Protein AF-A0A661KSP9-F1 (afdb_monomer)

Structure (mmCIF, N/CA/C/O backbone):
data_AF-A0A661KSP9-F1
#
_entry.id   AF-A0A661KSP9-F1
#
loop_
_atom_site.group_PDB
_atom_site.id
_atom_site.type_symbol
_atom_site.label_atom_id
_atom_site.label_alt_id
_atom_site.label_comp_id
_atom_site.label_asym_id
_atom_site.label_entity_id
_atom_site.label_seq_id
_atom_site.pdbx_PDB_ins_code
_atom_site.Cartn_x
_atom_site.Cartn_y
_atom_site.Cartn_z
_atom_site.occupancy
_atom_site.B_iso_or_equiv
_atom_site.auth_seq_id
_atom_site.auth_comp_id
_atom_site.auth_asym_id
_atom_site.auth_atom_id
_atom_site.pdbx_PDB_model_num
ATOM 1 N N . MET A 1 1 ? 1.442 -11.352 -4.098 1.00 50.00 1 MET A N 1
ATOM 2 C CA . MET A 1 1 ? 1.207 -10.070 -4.792 1.00 50.00 1 MET A CA 1
ATOM 3 C C . MET A 1 1 ? -0.256 -9.964 -5.186 1.00 50.00 1 MET A C 1
ATOM 5 O O . MET A 1 1 ? -0.653 -10.528 -6.208 1.00 50.00 1 MET A O 1
ATOM 9 N N . HIS A 1 2 ? -1.040 -9.301 -4.331 1.00 58.34 2 HIS A N 1
ATOM 10 C CA . HIS A 1 2 ? -2.476 -9.032 -4.488 1.00 58.34 2 HIS A CA 1
ATOM 11 C C . HIS A 1 2 ? -2.762 -7.666 -5.124 1.00 58.34 2 HIS A C 1
ATOM 13 O O . HIS A 1 2 ? -3.923 -7.281 -5.238 1.00 58.34 2 HIS A O 1
ATOM 19 N N . VAL A 1 3 ? -1.725 -6.939 -5.542 1.00 51.91 3 VAL A N 1
ATOM 20 C CA . VAL A 1 3 ? -1.862 -5.665 -6.250 1.00 51.91 3 VAL A CA 1
ATOM 21 C C . VAL A 1 3 ? -2.480 -5.952 -7.622 1.00 51.91 3 VAL A C 1
ATOM 23 O O . VAL A 1 3 ? -1.832 -6.475 -8.525 1.00 51.91 3 VAL A O 1
ATOM 26 N N . PHE A 1 4 ? -3.790 -5.709 -7.695 1.00 56.66 4 PHE A N 1
ATOM 27 C CA . PHE A 1 4 ? -4.640 -5.616 -8.884 1.00 56.66 4 PHE 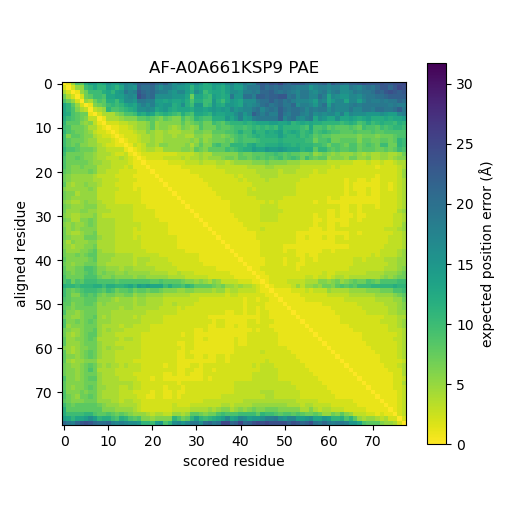A CA 1
ATOM 28 C C . PHE A 1 4 ? -4.511 -6.736 -9.927 1.00 56.66 4 PHE A C 1
ATOM 30 O O . PHE A 1 4 ? -4.297 -6.472 -11.106 1.00 56.66 4 PHE A O 1
ATOM 37 N N . ARG A 1 5 ? -4.707 -8.002 -9.532 1.00 56.19 5 ARG A N 1
ATOM 38 C CA . ARG A 1 5 ? -4.828 -9.084 -10.532 1.00 56.19 5 ARG A CA 1
ATOM 39 C C . ARG A 1 5 ? -6.185 -9.094 -11.241 1.00 56.19 5 ARG A C 1
ATOM 41 O O . ARG A 1 5 ? -6.221 -9.335 -12.439 1.00 56.19 5 ARG A O 1
ATOM 48 N N . THR A 1 6 ? -7.280 -8.841 -10.518 1.00 56.81 6 THR A N 1
ATOM 49 C CA . THR A 1 6 ? -8.666 -8.891 -11.031 1.00 56.81 6 THR A CA 1
ATOM 50 C C . THR A 1 6 ? -9.623 -8.158 -10.086 1.00 56.81 6 THR A C 1
ATOM 52 O O . THR A 1 6 ? -9.454 -8.270 -8.871 1.00 56.81 6 THR A O 1
ATOM 55 N N . SER A 1 7 ? -10.661 -7.500 -10.615 1.00 58.50 7 SER A N 1
ATOM 56 C CA . SER A 1 7 ? -11.726 -6.841 -9.831 1.00 58.50 7 SER A CA 1
ATOM 57 C C . SER A 1 7 ? -12.421 -7.785 -8.839 1.00 58.50 7 SER A C 1
ATOM 59 O O . SER A 1 7 ? -12.613 -7.417 -7.686 1.00 58.50 7 SER A O 1
ATOM 61 N N . GLN A 1 8 ? -12.671 -9.036 -9.239 1.00 58.03 8 GLN A N 1
ATOM 62 C CA . GLN A 1 8 ? -13.340 -10.057 -8.419 1.00 58.03 8 GLN A CA 1
ATOM 63 C C . GLN A 1 8 ? -12.682 -10.272 -7.038 1.00 58.03 8 GLN A C 1
ATOM 65 O O . GLN A 1 8 ? -13.362 -10.382 -6.027 1.00 58.03 8 GLN A O 1
ATOM 70 N N . GLY A 1 9 ? -11.345 -10.286 -6.975 1.00 69.69 9 GLY A N 1
ATOM 71 C CA . GLY A 1 9 ? -10.614 -10.502 -5.719 1.00 69.69 9 GLY A CA 1
ATOM 72 C C . GLY A 1 9 ? -10.598 -9.282 -4.792 1.00 69.69 9 GLY A C 1
ATOM 73 O O . GLY A 1 9 ? -10.270 -9.409 -3.611 1.00 69.69 9 GLY A O 1
ATOM 74 N N . VAL A 1 10 ? -10.931 -8.101 -5.320 1.00 71.81 10 VAL A N 1
ATOM 75 C CA . VAL A 1 10 ? -11.079 -6.875 -4.531 1.00 71.81 10 VAL A CA 1
ATOM 76 C C . VAL A 1 10 ? -12.429 -6.890 -3.821 1.00 71.81 10 VAL A C 1
ATOM 78 O O . VAL A 1 10 ? -12.469 -6.644 -2.617 1.00 71.81 10 VAL A O 1
ATOM 81 N N . ASP A 1 11 ? -13.499 -7.260 -4.526 1.00 77.81 11 ASP A N 1
ATOM 82 C CA . ASP A 1 11 ? -14.856 -7.322 -3.971 1.00 77.81 11 ASP A CA 1
ATOM 83 C C . ASP A 1 11 ? -14.947 -8.298 -2.786 1.00 77.81 11 ASP A C 1
ATOM 85 O O . ASP A 1 11 ? -15.479 -7.947 -1.730 1.00 77.81 11 ASP A O 1
ATOM 89 N N . ASP A 1 12 ? -14.329 -9.478 -2.900 1.00 79.31 12 ASP A N 1
ATOM 90 C CA . ASP A 1 12 ? -14.293 -10.474 -1.818 1.00 79.31 12 ASP A CA 1
ATOM 91 C C . ASP A 1 12 ? -13.566 -9.955 -0.566 1.00 79.31 12 ASP A C 1
ATOM 93 O O . ASP A 1 12 ? -13.993 -10.177 0.572 1.00 79.31 12 ASP A O 1
ATOM 97 N N . ARG A 1 13 ? -12.460 -9.224 -0.757 1.00 77.19 13 ARG A N 1
ATOM 98 C CA . ARG A 1 13 ? -11.685 -8.638 0.345 1.00 77.19 13 ARG A CA 1
ATOM 99 C C . ARG A 1 13 ? -12.409 -7.471 0.996 1.00 77.19 13 ARG A C 1
ATOM 101 O O . ARG A 1 13 ? -12.351 -7.342 2.216 1.00 77.19 13 ARG A O 1
ATOM 108 N N . LEU A 1 14 ? -13.104 -6.652 0.210 1.00 80.56 14 LEU A N 1
ATOM 109 C CA . LEU A 1 14 ? -13.936 -5.568 0.725 1.00 80.56 14 LEU A CA 1
ATOM 110 C C . LEU A 1 14 ? -15.135 -6.110 1.508 1.00 80.56 14 LEU A C 1
ATOM 112 O O . LEU A 1 14 ? -15.441 -5.583 2.574 1.00 80.56 14 LEU A O 1
ATOM 116 N N . GLY A 1 15 ? -15.746 -7.210 1.058 1.00 82.00 15 GLY A N 1
ATOM 117 C CA . GLY A 1 15 ? -16.815 -7.895 1.793 1.00 82.00 15 GLY A CA 1
ATOM 118 C C . GLY A 1 15 ? -16.385 -8.424 3.170 1.00 82.00 15 GLY A C 1
ATOM 119 O O . GLY A 1 15 ? -17.217 -8.580 4.067 1.00 82.00 15 GLY A O 1
ATOM 120 N N . ALA A 1 16 ? -15.086 -8.663 3.372 1.00 81.50 16 ALA A N 1
ATOM 121 C CA . ALA A 1 16 ? -14.524 -9.085 4.653 1.00 81.50 16 ALA A CA 1
ATOM 122 C C . ALA A 1 16 ? -14.228 -7.921 5.622 1.00 81.50 16 ALA A C 1
ATOM 124 O O . ALA A 1 16 ? -14.034 -8.162 6.815 1.00 81.50 16 ALA A O 1
ATOM 125 N N . VAL A 1 17 ? -14.210 -6.669 5.151 1.00 90.31 17 VA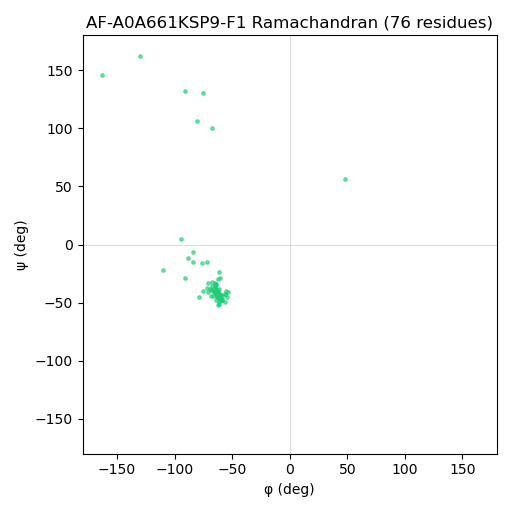L A N 1
ATOM 126 C CA . VAL A 1 17 ? -13.934 -5.494 5.989 1.00 90.31 17 VAL A CA 1
ATOM 127 C C . VAL A 1 17 ? -15.196 -5.097 6.750 1.00 90.31 17 VAL A C 1
ATOM 129 O O . VAL A 1 17 ? -16.128 -4.531 6.187 1.00 90.31 17 VAL A O 1
ATOM 132 N N . LYS A 1 18 ? -15.223 -5.376 8.057 1.00 92.38 18 LYS A N 1
ATOM 133 C CA . LYS A 1 18 ? -16.370 -5.056 8.929 1.00 92.38 18 LYS A CA 1
ATOM 134 C C . LYS A 1 18 ? -16.074 -3.937 9.915 1.00 92.38 18 LYS A C 1
ATOM 136 O O . LYS A 1 18 ? -16.993 -3.296 10.419 1.00 92.38 18 LYS A O 1
ATOM 141 N N . THR A 1 19 ? -14.799 -3.704 10.203 1.00 94.56 19 THR A N 1
ATOM 142 C CA . THR A 1 19 ? -14.353 -2.719 11.186 1.00 94.56 19 THR A CA 1
ATOM 143 C C . THR A 1 19 ? -13.273 -1.807 10.615 1.00 94.56 19 THR A C 1
ATOM 145 O O . THR A 1 19 ? -12.601 -2.129 9.633 1.00 94.56 19 THR A O 1
ATOM 148 N N . ALA A 1 20 ? -13.053 -0.669 11.278 1.00 93.50 20 ALA A N 1
ATOM 149 C CA . ALA A 1 20 ? -11.916 0.197 10.974 1.00 93.50 20 ALA A CA 1
ATOM 150 C C . ALA A 1 20 ? -10.567 -0.524 11.175 1.00 93.50 20 ALA A C 1
ATOM 152 O O . ALA A 1 20 ? -9.598 -0.205 10.489 1.00 93.50 20 ALA A O 1
ATOM 153 N N . GLU A 1 21 ? -10.497 -1.511 12.078 1.00 94.69 21 GLU A N 1
ATOM 154 C CA . GLU A 1 21 ? -9.299 -2.336 12.260 1.00 94.69 21 GLU A CA 1
ATOM 155 C C . GLU A 1 21 ? -9.037 -3.207 11.027 1.00 94.69 21 GLU A C 1
ATOM 157 O O . GLU A 1 21 ? -7.903 -3.271 10.553 1.00 94.69 21 GLU A O 1
ATOM 162 N N . ASP A 1 22 ? -10.079 -3.838 10.484 1.00 92.56 22 ASP A N 1
ATOM 163 C CA . ASP A 1 22 ? -9.970 -4.676 9.287 1.00 92.56 22 ASP A CA 1
ATOM 164 C C . ASP A 1 22 ? -9.564 -3.847 8.068 1.00 92.56 22 ASP A C 1
ATOM 166 O O . ASP A 1 22 ? -8.689 -4.260 7.309 1.00 92.56 22 ASP A O 1
ATOM 170 N N . ALA A 1 23 ? -10.127 -2.643 7.927 1.00 92.88 23 ALA A N 1
ATOM 171 C CA . ALA A 1 23 ? -9.757 -1.709 6.866 1.00 92.88 23 ALA A CA 1
ATOM 172 C C . ALA A 1 23 ? -8.276 -1.306 6.958 1.00 92.88 23 ALA A C 1
ATOM 174 O O . ALA A 1 23 ? -7.562 -1.319 5.957 1.00 92.88 23 ALA A O 1
ATOM 175 N N . LEU A 1 24 ? -7.790 -0.996 8.166 1.00 95.00 24 LEU A N 1
ATOM 176 C CA . LEU A 1 24 ? -6.384 -0.647 8.388 1.00 95.00 24 LEU A CA 1
ATOM 177 C C . LEU A 1 24 ? -5.447 -1.830 8.128 1.00 95.00 24 LEU A C 1
ATOM 179 O O . LEU A 1 24 ? -4.386 -1.639 7.542 1.00 95.00 24 LEU A O 1
ATOM 183 N N . LYS A 1 25 ? -5.826 -3.050 8.526 1.00 93.06 25 LYS A N 1
ATOM 184 C CA . LYS A 1 25 ? -5.052 -4.261 8.209 1.00 93.06 25 LYS A CA 1
ATOM 185 C C . LYS A 1 25 ? -4.988 -4.500 6.705 1.00 93.06 25 LYS A C 1
ATOM 187 O O . LYS A 1 25 ? -3.908 -4.772 6.193 1.00 93.06 25 LYS A O 1
ATOM 192 N N . LEU A 1 26 ? -6.117 -4.366 6.007 1.00 92.19 26 LEU A N 1
ATOM 193 C CA . LEU A 1 26 ? -6.170 -4.513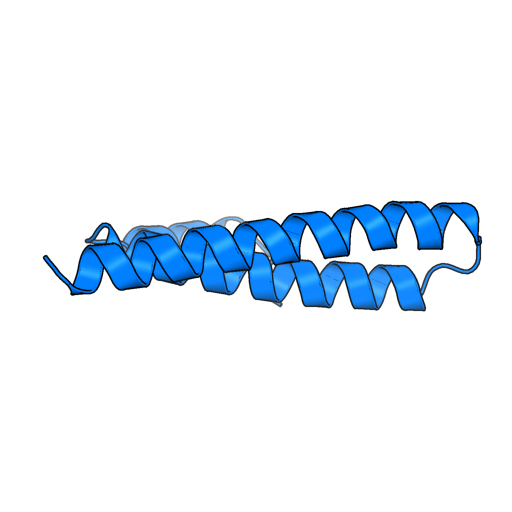 4.555 1.00 92.19 26 LEU A CA 1
ATOM 194 C C . LEU A 1 26 ? -5.276 -3.479 3.859 1.00 92.19 26 LEU A C 1
ATOM 196 O O . LEU A 1 26 ? -4.503 -3.854 2.983 1.00 92.19 26 LEU A O 1
ATOM 200 N N . ALA A 1 27 ? -5.331 -2.215 4.287 1.00 92.69 27 ALA A N 1
ATOM 201 C CA . ALA A 1 27 ? -4.473 -1.157 3.760 1.00 92.69 27 ALA A CA 1
ATOM 202 C C . ALA A 1 27 ? -2.982 -1.447 4.009 1.00 92.69 27 ALA A C 1
ATOM 204 O O . ALA A 1 27 ? -2.174 -1.317 3.101 1.00 92.69 27 ALA A O 1
ATOM 205 N N . ILE A 1 28 ? -2.606 -1.915 5.204 1.00 94.38 28 ILE A N 1
ATOM 206 C CA . ILE A 1 28 ? -1.212 -2.287 5.506 1.00 94.38 28 ILE A CA 1
ATOM 207 C C . ILE A 1 28 ? -0.726 -3.420 4.599 1.00 94.38 28 ILE A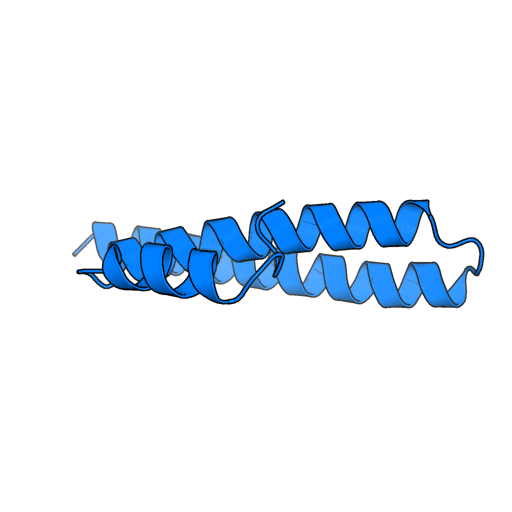 C 1
ATOM 209 O O . ILE A 1 28 ? 0.389 -3.362 4.090 1.00 94.38 28 ILE A O 1
ATOM 213 N N . GLU A 1 29 ? -1.533 -4.461 4.404 1.00 91.62 29 GLU A N 1
ATOM 214 C CA . GLU A 1 29 ? -1.165 -5.562 3.509 1.00 91.62 29 GLU A CA 1
ATOM 215 C C . GLU A 1 29 ? -1.051 -5.094 2.055 1.00 91.62 29 GLU A C 1
ATOM 217 O O . GLU A 1 29 ? -0.174 -5.559 1.328 1.00 91.62 29 GLU A O 1
ATOM 222 N N . PHE A 1 30 ? -1.891 -4.141 1.650 1.00 90.88 30 PHE A N 1
ATOM 223 C CA . PHE A 1 30 ? -1.809 -3.518 0.338 1.00 90.88 30 PHE A CA 1
ATOM 224 C C . PHE A 1 30 ? -0.484 -2.770 0.148 1.00 90.88 30 PHE A C 1
ATOM 226 O O . PHE A 1 30 ? 0.246 -3.087 -0.788 1.00 90.88 30 PHE A O 1
ATOM 233 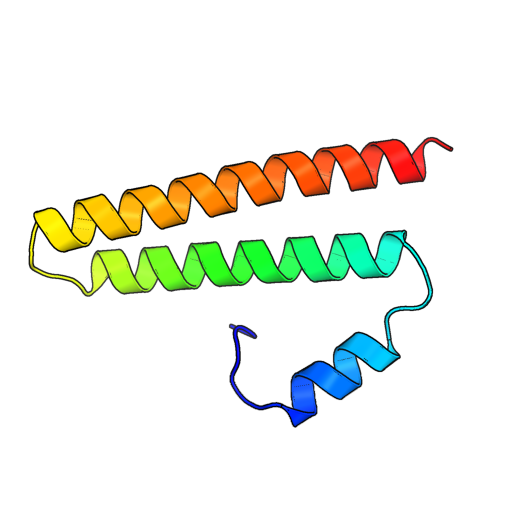N N . GLU A 1 31 ? -0.104 -1.881 1.072 1.00 94.50 31 GLU A N 1
ATOM 234 C CA . GLU A 1 31 ? 1.154 -1.134 0.930 1.00 94.50 31 GLU A CA 1
ATOM 235 C C . GLU A 1 31 ? 2.392 -2.038 1.000 1.00 94.50 31 GLU A C 1
ATOM 237 O O . GLU A 1 31 ? 3.380 -1.795 0.308 1.00 94.50 31 GLU A O 1
ATOM 242 N N . LYS A 1 32 ? 2.356 -3.128 1.782 1.00 93.44 32 LYS A N 1
ATOM 243 C CA . LYS A 1 32 ? 3.440 -4.127 1.773 1.00 93.44 32 LYS A CA 1
ATOM 244 C C . LYS A 1 32 ? 3.603 -4.763 0.397 1.00 93.44 32 LYS A C 1
ATOM 246 O O . LYS A 1 32 ? 4.730 -4.885 -0.082 1.00 93.44 32 LYS A O 1
ATOM 251 N N . ASP A 1 33 ? 2.499 -5.174 -0.226 1.00 92.31 33 ASP A N 1
ATOM 252 C CA . ASP A 1 33 ? 2.545 -5.750 -1.567 1.00 92.31 33 ASP A CA 1
ATOM 253 C C . ASP A 1 33 ? 3.029 -4.707 -2.598 1.00 92.31 33 ASP A C 1
ATOM 255 O O . ASP A 1 33 ? 3.827 -5.060 -3.468 1.00 92.31 33 ASP A O 1
ATOM 259 N N . SER A 1 34 ? 2.620 -3.436 -2.477 1.00 92.44 34 SER A N 1
ATOM 260 C CA . SER A 1 34 ? 3.086 -2.328 -3.331 1.00 92.44 34 SER A CA 1
ATOM 261 C C . SER A 1 34 ? 4.593 -2.089 -3.207 1.00 92.44 34 SER A C 1
ATOM 263 O O . SER A 1 34 ? 5.280 -1.966 -4.220 1.00 92.44 34 SER A O 1
ATOM 265 N N . VAL A 1 35 ? 5.145 -2.110 -1.988 1.00 95.06 35 VAL A N 1
ATOM 266 C CA . VAL A 1 35 ? 6.598 -2.003 -1.763 1.00 95.06 35 VAL A CA 1
ATOM 267 C C . VAL A 1 35 ? 7.347 -3.125 -2.481 1.00 95.06 35 VAL A C 1
ATOM 269 O O . VAL A 1 35 ? 8.321 -2.860 -3.182 1.00 95.06 35 VAL A O 1
ATOM 272 N N . ILE A 1 36 ? 6.897 -4.377 -2.342 1.00 94.06 36 ILE A N 1
ATOM 273 C CA . ILE A 1 36 ? 7.534 -5.530 -3.002 1.00 94.06 36 ILE A CA 1
ATOM 274 C C . ILE A 1 36 ? 7.449 -5.393 -4.526 1.00 94.06 36 ILE A C 1
ATOM 276 O O . ILE A 1 36 ? 8.421 -5.676 -5.231 1.00 94.06 36 ILE A O 1
ATOM 280 N N . PHE A 1 37 ? 6.303 -4.939 -5.035 1.00 93.31 37 PHE A N 1
ATOM 281 C CA . PHE A 1 37 ? 6.096 -4.701 -6.458 1.00 93.31 37 PHE A CA 1
ATOM 282 C C . PHE A 1 37 ? 7.061 -3.641 -7.001 1.00 93.31 37 PHE A C 1
ATOM 284 O O . PHE A 1 37 ? 7.766 -3.903 -7.975 1.00 93.31 37 PHE A O 1
ATOM 291 N N . PHE A 1 38 ? 7.155 -2.478 -6.352 1.00 95.19 38 PHE A N 1
ATOM 292 C CA . PHE A 1 38 ? 8.042 -1.407 -6.800 1.00 95.19 38 PHE A CA 1
ATOM 293 C C . PHE A 1 38 ? 9.520 -1.759 -6.653 1.00 95.19 38 PHE A C 1
ATOM 295 O O . PHE A 1 38 ? 10.292 -1.428 -7.544 1.00 95.19 38 PHE A O 1
ATOM 302 N N . LEU A 1 39 ? 9.919 -2.492 -5.610 1.00 95.38 39 LEU A N 1
ATOM 303 C CA . LEU A 1 39 ? 11.282 -3.024 -5.511 1.00 95.38 39 LEU A CA 1
ATOM 304 C C . LEU A 1 39 ? 11.599 -3.967 -6.679 1.00 95.38 39 LEU A C 1
ATOM 306 O O . LEU A 1 39 ? 12.614 -3.799 -7.346 1.00 95.38 39 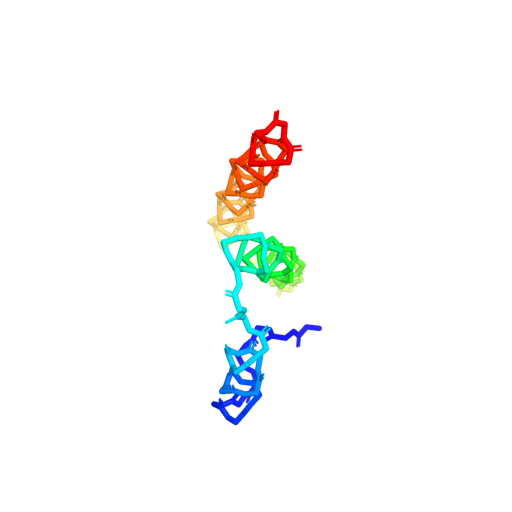LEU A O 1
ATOM 310 N N . SER A 1 40 ? 10.685 -4.886 -6.999 1.00 94.62 40 SER A N 1
ATOM 311 C CA . SER A 1 40 ? 10.850 -5.797 -8.142 1.00 94.62 40 SER A CA 1
ATOM 312 C C . SER A 1 40 ? 10.941 -5.033 -9.471 1.00 94.62 40 SER A C 1
ATOM 314 O O . SER A 1 40 ? 11.718 -5.391 -10.352 1.00 94.62 40 SER A O 1
ATOM 316 N N . MET A 1 41 ? 10.157 -3.961 -9.617 1.00 94.44 41 MET A N 1
ATOM 317 C CA . MET A 1 41 ? 10.180 -3.092 -10.794 1.00 94.44 41 MET A CA 1
ATOM 318 C C . MET A 1 41 ? 11.479 -2.279 -10.883 1.00 94.44 41 MET A C 1
ATOM 320 O O . MET A 1 41 ? 12.018 -2.106 -11.974 1.00 94.44 41 MET A O 1
ATOM 324 N N . GLN A 1 42 ? 12.000 -1.808 -9.748 1.00 95.12 42 GLN A N 1
ATOM 325 C CA . GLN A 1 42 ? 13.278 -1.102 -9.661 1.00 95.12 42 GLN A CA 1
ATOM 326 C C . GLN A 1 42 ? 14.441 -2.011 -10.070 1.00 95.12 42 GLN A C 1
ATOM 328 O O . GLN A 1 42 ? 15.294 -1.586 -10.849 1.00 95.12 42 GLN A O 1
ATOM 333 N N . ASP A 1 43 ? 14.442 -3.258 -9.591 1.00 95.56 43 ASP A N 1
ATOM 334 C CA . ASP A 1 43 ? 15.452 -4.268 -9.923 1.00 95.56 43 ASP A CA 1
ATOM 335 C C . ASP A 1 43 ? 15.426 -4.645 -11.412 1.00 95.56 43 ASP A C 1
ATOM 337 O O . ASP A 1 43 ? 16.475 -4.892 -12.004 1.00 95.56 43 ASP A O 1
ATOM 341 N N . ALA A 1 44 ? 14.240 -4.648 -12.031 1.00 95.75 44 ALA A N 1
ATOM 342 C CA . ALA A 1 44 ? 14.046 -4.947 -13.451 1.00 95.75 44 ALA A CA 1
ATOM 343 C C . ALA A 1 44 ? 14.252 -3.743 -14.394 1.00 95.75 44 ALA A C 1
ATOM 345 O O . ALA A 1 44 ? 14.180 -3.900 -15.612 1.00 95.75 44 ALA A O 1
ATOM 346 N N . THR A 1 45 ? 14.458 -2.537 -13.861 1.00 95.62 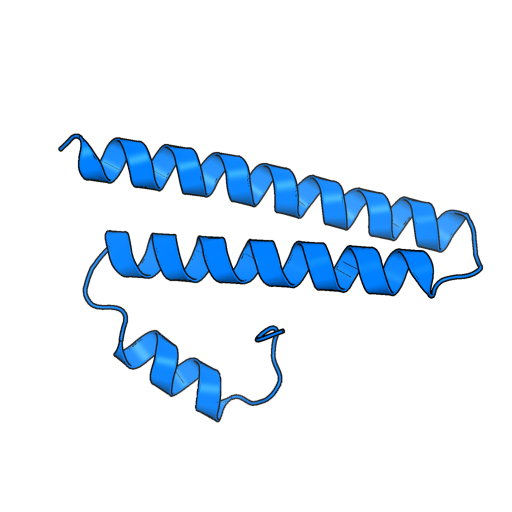45 THR A N 1
ATOM 347 C CA . THR A 1 45 ? 14.674 -1.326 -14.664 1.00 95.62 45 THR A CA 1
ATOM 348 C C . THR A 1 45 ? 16.164 -1.142 -14.912 1.00 95.62 45 THR A C 1
ATOM 350 O O . THR A 1 45 ? 16.931 -1.178 -13.964 1.00 95.62 45 THR A O 1
ATOM 353 N N . ASP A 1 46 ? 16.600 -0.877 -16.144 1.00 94.38 46 ASP A N 1
ATOM 354 C CA . ASP A 1 46 ? 18.027 -0.646 -16.433 1.00 94.38 46 ASP A CA 1
ATOM 355 C C . ASP A 1 46 ? 18.436 0.834 -16.340 1.00 94.38 46 ASP A C 1
ATOM 357 O O . ASP A 1 46 ? 19.574 1.155 -15.995 1.00 94.38 46 ASP A O 1
ATOM 361 N N . ASP A 1 47 ? 17.506 1.752 -16.614 1.00 95.06 47 ASP A N 1
ATOM 362 C CA . ASP A 1 47 ? 17.764 3.193 -16.609 1.00 95.06 47 ASP A CA 1
ATOM 363 C C . ASP A 1 47 ? 17.883 3.765 -15.185 1.00 95.06 47 ASP A C 1
ATOM 365 O O . ASP A 1 47 ? 17.007 3.582 -14.337 1.00 95.06 47 ASP A O 1
ATOM 369 N N . ASN A 1 48 ? 18.952 4.527 -14.933 1.00 94.44 48 ASN A N 1
ATOM 370 C CA . ASN A 1 48 ? 19.233 5.093 -13.611 1.00 94.44 48 ASN A CA 1
ATOM 371 C C . ASN A 1 48 ? 18.169 6.101 -13.148 1.00 94.44 48 ASN A C 1
ATOM 373 O O . ASN A 1 48 ? 17.861 6.142 -11.957 1.00 94.44 48 ASN A O 1
ATOM 377 N N . LYS A 1 49 ? 17.585 6.895 -14.059 1.00 96.00 49 LYS A N 1
ATOM 378 C CA . LYS A 1 49 ? 16.524 7.848 -13.689 1.00 96.00 49 LYS A CA 1
ATOM 379 C C . LYS A 1 49 ? 15.235 7.106 -13.345 1.00 96.00 49 LYS A C 1
ATOM 381 O O . LYS A 1 49 ? 14.583 7.444 -12.362 1.00 96.00 49 LYS A O 1
ATOM 386 N N . GLY A 1 50 ? 14.903 6.066 -14.108 1.00 96.44 50 GLY A N 1
ATOM 387 C CA . GLY A 1 50 ? 13.806 5.150 -13.809 1.00 96.44 50 GLY A CA 1
ATOM 388 C C . GLY A 1 50 ? 13.965 4.514 -12.430 1.00 96.44 50 GLY A C 1
ATOM 389 O O . GLY A 1 50 ? 13.051 4.600 -11.612 1.00 96.44 50 GLY A O 1
ATOM 390 N N . LYS A 1 51 ? 15.150 3.971 -12.116 1.00 97.31 51 LYS A N 1
ATOM 391 C CA . LYS A 1 51 ? 15.446 3.429 -10.779 1.00 97.31 51 LYS A CA 1
ATOM 392 C C . LYS A 1 51 ? 15.246 4.455 -9.671 1.00 97.31 51 LYS A C 1
ATOM 394 O O . LYS A 1 51 ? 14.696 4.109 -8.627 1.00 97.31 51 LYS A O 1
ATOM 399 N N . GLU A 1 52 ? 15.690 5.694 -9.868 1.00 97.50 52 GLU A N 1
ATOM 400 C CA . GLU A 1 52 ? 15.536 6.756 -8.871 1.00 97.50 52 GLU A CA 1
ATOM 401 C C . GLU A 1 52 ? 14.061 7.089 -8.621 1.00 97.50 52 GLU A C 1
ATOM 403 O O . GLU A 1 52 ? 13.632 7.107 -7.467 1.00 97.50 52 GLU A O 1
ATOM 408 N N . LEU A 1 53 ? 13.275 7.279 -9.686 1.00 97.50 53 LEU A N 1
ATOM 409 C CA . LEU A 1 53 ? 11.839 7.559 -9.591 1.00 97.50 53 LEU A CA 1
ATOM 410 C C . LEU A 1 53 ? 11.087 6.422 -8.894 1.00 97.50 53 LEU A C 1
ATOM 412 O O . LEU A 1 53 ? 10.296 6.666 -7.987 1.00 97.50 53 LEU A O 1
ATOM 416 N N . ILE A 1 54 ? 11.380 5.168 -9.246 1.00 97.44 54 ILE A N 1
ATOM 417 C CA . ILE A 1 54 ? 10.770 4.011 -8.578 1.00 97.44 54 ILE A CA 1
ATOM 418 C C . ILE A 1 54 ? 11.197 3.951 -7.106 1.00 97.44 54 ILE A C 1
ATOM 420 O O . ILE A 1 54 ? 10.387 3.656 -6.232 1.00 97.44 54 ILE A O 1
ATOM 424 N N . GLY A 1 55 ? 12.448 4.301 -6.803 1.00 97.56 55 GLY A N 1
ATOM 425 C CA . GLY A 1 55 ? 12.933 4.408 -5.429 1.00 97.56 55 GLY A CA 1
ATOM 426 C C . GLY A 1 55 ? 12.199 5.470 -4.605 1.00 97.56 55 GLY A C 1
ATOM 427 O O . GLY A 1 55 ? 12.059 5.303 -3.393 1.00 97.56 55 GLY A O 1
ATOM 428 N N . GLN A 1 56 ? 11.706 6.541 -5.233 1.00 98.06 56 GLN A N 1
ATOM 429 C CA . GLN A 1 56 ? 10.841 7.522 -4.570 1.00 98.06 56 GLN A CA 1
ATOM 430 C C . GLN A 1 56 ? 9.477 6.905 -4.232 1.00 98.06 56 GLN A C 1
ATOM 432 O O . GLN A 1 56 ? 9.055 7.016 -3.083 1.00 98.06 56 GLN A O 1
ATOM 437 N N . LEU A 1 57 ? 8.863 6.156 -5.157 1.00 97.25 57 LEU A N 1
ATOM 438 C CA . LEU A 1 57 ? 7.608 5.430 -4.901 1.00 97.25 57 LEU A CA 1
ATOM 439 C C . LEU A 1 57 ? 7.751 4.432 -3.742 1.00 97.25 57 LEU A C 1
ATOM 441 O O . LEU A 1 57 ? 6.934 4.417 -2.827 1.00 97.25 57 LEU A O 1
ATOM 445 N N . VAL A 1 58 ? 8.840 3.654 -3.709 1.00 97.12 58 VAL A N 1
ATOM 446 C CA . VAL A 1 58 ? 9.123 2.733 -2.591 1.00 97.12 58 VAL A CA 1
ATOM 447 C C . VAL A 1 58 ? 9.161 3.477 -1.252 1.00 97.12 58 VAL A C 1
ATOM 449 O O . VAL A 1 58 ? 8.619 2.988 -0.259 1.00 97.12 58 VAL A O 1
ATOM 452 N N . LYS A 1 59 ? 9.796 4.655 -1.202 1.00 98.06 59 LYS A N 1
ATOM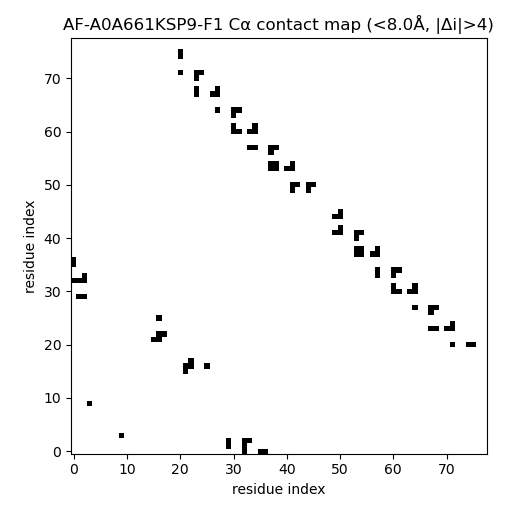 453 C CA . LYS A 1 59 ? 9.862 5.468 0.023 1.00 98.06 59 LYS A CA 1
ATOM 454 C C . LYS A 1 59 ? 8.487 5.990 0.432 1.00 98.06 59 LYS A C 1
ATOM 456 O O . LYS A 1 59 ? 8.183 5.970 1.622 1.00 98.06 59 LYS A O 1
ATOM 461 N N . GLU A 1 60 ? 7.665 6.429 -0.517 1.00 98.06 60 GLU A N 1
ATOM 462 C CA . GLU A 1 60 ? 6.300 6.886 -0.237 1.00 98.06 60 GLU A CA 1
ATOM 463 C C . GLU A 1 60 ? 5.460 5.777 0.407 1.00 98.06 60 GLU A C 1
ATOM 465 O O . GLU A 1 60 ? 4.900 5.988 1.487 1.00 98.06 60 GLU A O 1
ATOM 470 N N . GLU A 1 61 ? 5.482 4.562 -0.148 1.00 97.12 61 GLU A N 1
ATOM 471 C CA . GLU A 1 61 ? 4.719 3.444 0.425 1.00 97.12 61 GLU A CA 1
ATOM 472 C C . GLU A 1 61 ? 5.246 2.995 1.795 1.00 97.12 61 GLU A C 1
ATOM 474 O O . GLU A 1 61 ? 4.479 2.613 2.684 1.00 97.12 61 GLU A O 1
ATOM 479 N N . GLN A 1 62 ? 6.556 3.106 2.038 1.00 97.50 62 GLN A N 1
ATOM 480 C CA . GLN A 1 62 ? 7.122 2.884 3.372 1.00 97.50 62 GLN A CA 1
ATOM 481 C C . GLN A 1 62 ? 6.618 3.912 4.399 1.00 97.50 62 GLN A C 1
ATOM 483 O O . GLN A 1 62 ? 6.358 3.551 5.552 1.00 97.50 62 GLN A O 1
ATOM 488 N N . GLU A 1 63 ? 6.452 5.180 4.011 1.00 98.25 63 GLU A N 1
ATOM 489 C CA . GLU A 1 63 ? 5.848 6.195 4.882 1.00 98.25 63 GLU A CA 1
ATOM 490 C C . GLU A 1 63 ? 4.354 5.931 5.115 1.00 98.25 63 GLU A C 1
ATOM 492 O O . GLU A 1 63 ? 3.873 6.080 6.245 1.00 98.25 63 GLU A O 1
ATOM 497 N N . HIS A 1 64 ? 3.616 5.491 4.091 1.00 97.75 64 HIS A N 1
ATOM 498 C CA . HIS A 1 64 ? 2.223 5.062 4.239 1.00 97.75 64 HIS A CA 1
ATOM 499 C C . HIS A 1 64 ? 2.101 3.902 5.234 1.00 97.75 64 HIS A C 1
ATOM 501 O O . HIS A 1 64 ? 1.332 3.999 6.197 1.00 97.75 64 HIS A O 1
ATOM 507 N N . LEU A 1 65 ? 2.944 2.871 5.111 1.00 97.00 65 LEU A N 1
ATOM 508 C CA . LEU A 1 65 ? 3.004 1.750 6.054 1.00 97.00 65 LEU A CA 1
ATOM 509 C C . LEU A 1 65 ? 3.220 2.198 7.497 1.00 97.00 65 LEU A C 1
ATOM 511 O O . LEU A 1 65 ? 2.536 1.715 8.406 1.00 97.00 65 LEU A O 1
ATOM 515 N N . ARG A 1 66 ? 4.151 3.130 7.729 1.00 97.69 66 ARG A N 1
ATOM 516 C CA . ARG A 1 66 ? 4.405 3.671 9.073 1.00 97.69 66 ARG A CA 1
ATOM 517 C C . ARG A 1 66 ? 3.166 4.366 9.626 1.00 97.69 66 ARG A C 1
ATOM 519 O O . ARG A 1 66 ? 2.751 4.058 10.745 1.00 97.69 66 ARG A O 1
ATOM 526 N N . LYS A 1 67 ? 2.543 5.253 8.844 1.00 98.00 67 LYS A N 1
ATOM 527 C CA . LYS A 1 67 ? 1.333 5.991 9.249 1.00 98.00 67 LYS A CA 1
ATOM 528 C C . LYS A 1 67 ? 0.178 5.044 9.578 1.00 98.00 67 LYS A C 1
ATOM 530 O O . LYS A 1 67 ? -0.437 5.175 10.639 1.00 98.00 67 LYS A O 1
ATOM 535 N N . LEU A 1 68 ? -0.083 4.063 8.715 1.00 97.75 68 LEU A N 1
ATOM 536 C CA . LEU A 1 68 ? -1.143 3.073 8.911 1.00 97.75 68 LEU A CA 1
ATOM 537 C C . LEU A 1 68 ? -0.883 2.194 10.141 1.00 97.75 68 LEU A C 1
ATOM 539 O O . LEU A 1 68 ? -1.792 1.963 10.936 1.00 97.75 68 LEU A O 1
ATOM 543 N N . THR A 1 69 ? 0.364 1.766 10.354 1.00 95.38 69 THR A N 1
ATOM 544 C CA . THR A 1 69 ? 0.750 0.957 11.522 1.00 95.38 69 THR A CA 1
ATOM 545 C C . THR A 1 69 ? 0.562 1.725 12.831 1.00 95.38 69 THR A C 1
ATOM 547 O O . THR A 1 69 ? 0.034 1.176 13.801 1.00 95.38 69 THR A O 1
ATOM 550 N N . VAL A 1 70 ? 0.940 3.009 12.868 1.00 97.44 70 VAL A N 1
ATOM 551 C CA . VAL A 1 70 ? 0.684 3.880 14.028 1.00 97.44 70 VAL A CA 1
ATOM 552 C C . VAL A 1 70 ? -0.818 4.013 14.267 1.00 97.44 70 VAL A C 1
ATOM 554 O O . VAL A 1 70 ? -1.274 3.791 15.388 1.00 97.44 70 VAL A O 1
ATOM 557 N N . LYS A 1 71 ? -1.602 4.273 13.215 1.00 96.94 71 LYS A N 1
ATOM 558 C CA . LYS A 1 71 ? -3.059 4.411 13.320 1.00 96.94 71 LYS A CA 1
ATOM 559 C C . LYS A 1 71 ? -3.733 3.143 13.846 1.00 96.94 71 LYS A C 1
ATOM 561 O O . LYS A 1 71 ? -4.609 3.236 14.702 1.00 96.94 71 LYS A O 1
ATOM 566 N N . LEU A 1 72 ? -3.307 1.971 13.373 1.00 96.00 72 LEU A N 1
ATOM 567 C CA . LEU A 1 72 ? -3.803 0.675 13.837 1.00 96.00 72 LEU A CA 1
ATOM 568 C C . LEU A 1 72 ? -3.486 0.454 15.319 1.00 96.00 72 LEU A C 1
ATOM 570 O O . LEU A 1 72 ? -4.345 0.016 16.081 1.00 96.00 72 LEU A O 1
ATOM 574 N N . ARG A 1 73 ? -2.261 0.781 15.742 1.00 95.38 73 ARG A N 1
ATOM 575 C CA . ARG A 1 73 ? -1.857 0.681 17.148 1.00 95.38 73 ARG A CA 1
ATOM 576 C C . ARG A 1 73 ? -2.693 1.595 18.040 1.00 95.38 73 ARG A C 1
ATOM 578 O O . ARG A 1 73 ? -3.093 1.174 19.118 1.00 95.38 73 ARG A O 1
ATOM 585 N N . ASP A 1 74 ? -2.945 2.823 17.605 1.00 95.81 74 ASP A N 1
ATOM 586 C CA . ASP A 1 74 ? -3.719 3.791 18.382 1.00 95.81 74 ASP A CA 1
ATOM 587 C C . ASP A 1 74 ? -5.204 3.409 18.445 1.00 95.81 74 ASP A C 1
ATOM 589 O O . ASP A 1 74 ? -5.838 3.606 19.479 1.00 95.81 74 ASP A O 1
ATOM 593 N N . LEU A 1 75 ? -5.744 2.791 17.387 1.00 94.00 75 LEU A N 1
ATOM 594 C CA . LEU A 1 75 ? -7.099 2.23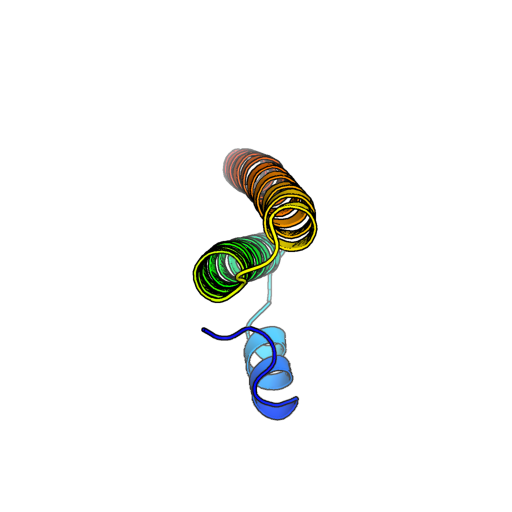6 17.386 1.00 94.00 75 LEU A CA 1
ATOM 595 C C . LEU A 1 75 ? -7.252 1.102 18.412 1.00 94.00 75 LEU A C 1
ATOM 597 O O . LEU A 1 75 ? -8.256 1.061 19.107 1.00 94.00 75 LEU A O 1
ATOM 601 N N . LYS A 1 76 ? -6.246 0.227 18.548 1.00 86.19 76 LYS A N 1
ATOM 602 C CA . LYS A 1 76 ? -6.246 -0.892 19.512 1.00 86.19 76 LYS A CA 1
ATOM 603 C C . LYS A 1 76 ? -6.087 -0.485 20.977 1.00 86.19 76 LYS A C 1
ATOM 605 O O . LYS A 1 76 ? -6.260 -1.320 21.857 1.00 86.19 76 LYS A O 1
ATOM 610 N N . LYS A 1 77 ? -5.661 0.753 21.239 1.00 80.56 77 LYS A N 1
ATOM 611 C CA . LYS A 1 77 ? -5.496 1.294 22.598 1.00 80.56 77 LYS A CA 1
ATOM 612 C C . LYS A 1 77 ? -6.770 1.944 23.144 1.00 80.56 77 LYS A C 1
ATOM 614 O O . LYS A 1 77 ? -6.787 2.295 24.321 1.00 80.56 77 LYS A O 1
ATOM 619 N N . LYS A 1 78 ? -7.768 2.166 22.288 1.00 57.72 78 LYS A N 1
ATOM 620 C CA . LYS A 1 78 ? -9.108 2.616 22.668 1.00 57.72 78 LYS A CA 1
ATOM 621 C C . LYS A 1 78 ? -9.975 1.424 23.037 1.00 57.72 78 LYS A C 1
ATOM 623 O O . LYS A 1 78 ? -10.820 1.622 23.932 1.00 57.72 78 LYS A O 1
#

Radius of gyration: 14.81 Å; Cα contacts (8 Å, |Δi|>4): 53; chains: 1; bounding box: 36×18×39 Å

Mean predicted aligned error: 5.12 Å

Foldseek 3Di:
DPPDPDPVVVVVLVVVDDDPLSVLVVLLVVLVVVLVVLVVVLVVDPDPVSNVVSVVVNVVSVVVNVVSVVVSVVVVVD

Nearest PDB structures (foldseek):
  7s5c-assembly1_G  TM=9.949E-01  e=8.493E-02  Myxococcus xanthus
  7s5c-assembly1_E  TM=9.777E-01  e=9.067E-02  Myxococcus xanthus
  7s5c-assembly1_D  TM=9.680E-01  e=1.530E-01  Myxococcus xanthus
  7s5k-assembly1_E  TM=9.818E-01  e=1.744E-01  Myxococcus xanthus
  4afl-assembly2_F  TM=8.192E-01  e=1.512E+00  Homo sapiens

Sequence (78 aa):
MHVFRTSQGVDDRLGAVKTAEDALKLAIEFEKDSVIFFLSMQDATDDNKGKELIGQLVKEEQEHLRKLTVKLRDLKKK

Secondary structure (DSSP, 8-state):
--SSS-HHHHHHHHHT--SHHHHHHHHHHHHHHHHHHHHHHHHT---HHHHHHHHHHHHHHHHHHHHHHHHHHHHTT-

Solvent-accessible surface area (backbone atoms only — not comparable to full-atom values): 4382 Å² total; per-residue (Å²): 126,79,76,78,85,53,72,72,68,48,54,59,54,55,73,65,47,83,46,76,64,45,46,41,51,52,51,44,55,48,34,53,37,48,33,55,48,36,51,54,50,32,73,71,43,86,49,68,67,59,30,50,56,36,51,50,52,34,52,52,34,53,52,50,39,50,54,43,52,51,52,48,55,57,60,74,75,108

pLDDT: mean 88.62, std 13.26, range [50.0, 98.25]